Protein AF-A0A172WFF5-F1 (afdb_monomer_lite)

Structure (mmCIF, N/CA/C/O backbone):
data_AF-A0A172WFF5-F1
#
_entry.id   AF-A0A172WFF5-F1
#
loop_
_atom_site.group_PDB
_atom_site.id
_atom_site.type_symbol
_atom_site.label_atom_id
_atom_site.label_alt_id
_atom_site.label_comp_id
_atom_site.label_asym_id
_atom_site.label_entity_id
_atom_site.label_seq_id
_atom_site.pdbx_PDB_ins_code
_atom_site.Cartn_x
_atom_site.Cartn_y
_atom_site.Cartn_z
_atom_site.occupancy
_atom_site.B_iso_or_equiv
_atom_site.auth_seq_id
_atom_site.auth_comp_id
_atom_site.auth_asym_id
_atom_site.auth_atom_id
_atom_site.pdbx_PDB_model_num
ATOM 1 N N . MET A 1 1 ? -9.142 -2.086 -28.280 1.00 65.06 1 MET A N 1
ATOM 2 C CA . MET A 1 1 ? -9.495 -1.910 -26.854 1.00 65.06 1 MET A CA 1
ATOM 3 C C . MET A 1 1 ? -8.497 -2.699 -26.021 1.00 65.06 1 MET A C 1
ATOM 5 O O . MET A 1 1 ? -8.319 -3.879 -26.294 1.00 65.06 1 MET A O 1
ATOM 9 N N . ASN A 1 2 ? -7.779 -2.058 -25.095 1.00 84.56 2 ASN A N 1
ATOM 10 C CA . ASN A 1 2 ? -6.784 -2.748 -24.270 1.00 84.56 2 ASN A CA 1
ATOM 11 C C . ASN A 1 2 ? -7.492 -3.436 -23.095 1.00 84.56 2 ASN A C 1
ATOM 13 O O . ASN A 1 2 ? -7.750 -2.814 -22.066 1.00 84.56 2 ASN A O 1
ATOM 17 N N . TRP A 1 3 ? -7.839 -4.710 -23.273 1.00 85.19 3 TRP A N 1
ATOM 18 C CA . TRP A 1 3 ? -8.568 -5.502 -22.280 1.00 85.19 3 TRP A CA 1
ATOM 19 C C . TRP A 1 3 ? -7.873 -5.556 -20.915 1.00 85.19 3 TRP A C 1
ATOM 21 O O . TRP A 1 3 ? -8.556 -5.555 -19.896 1.00 85.19 3 TRP A O 1
ATOM 31 N N . GLY A 1 4 ? -6.537 -5.503 -20.873 1.00 84.25 4 GLY A N 1
ATOM 32 C CA . GLY A 1 4 ? -5.788 -5.452 -19.615 1.00 84.25 4 GLY A CA 1
ATOM 33 C C . GLY A 1 4 ? -6.081 -4.189 -18.801 1.00 84.25 4 GLY A C 1
ATOM 34 O O . GLY A 1 4 ? -6.279 -4.265 -17.591 1.00 84.25 4 GLY A O 1
ATOM 35 N N . ALA A 1 5 ? -6.198 -3.036 -19.466 1.00 79.75 5 ALA A N 1
ATOM 36 C CA . ALA A 1 5 ? -6.549 -1.779 -18.804 1.00 79.75 5 ALA A CA 1
ATOM 37 C C . ALA A 1 5 ? -7.988 -1.797 -18.263 1.00 79.75 5 ALA A C 1
ATOM 39 O O . ALA A 1 5 ? -8.241 -1.309 -17.164 1.00 79.75 5 ALA A O 1
ATOM 40 N N . VAL A 1 6 ? -8.918 -2.406 -19.006 1.00 85.94 6 VAL A N 1
ATOM 41 C CA . VAL A 1 6 ? -10.324 -2.550 -18.591 1.00 85.94 6 VAL A CA 1
ATOM 42 C C . VAL A 1 6 ? -10.438 -3.445 -17.355 1.00 85.94 6 VAL A C 1
ATOM 44 O O . VAL A 1 6 ? -11.082 -3.067 -16.380 1.00 85.94 6 VAL A O 1
ATOM 47 N N . VAL A 1 7 ? -9.764 -4.598 -17.358 1.00 85.94 7 VAL A N 1
ATOM 48 C CA . VAL A 1 7 ? -9.736 -5.515 -16.207 1.00 85.94 7 VAL A CA 1
ATOM 49 C C . VAL A 1 7 ? -9.097 -4.845 -14.989 1.00 85.94 7 VAL A C 1
ATOM 51 O O . VAL A 1 7 ? -9.643 -4.930 -13.890 1.00 85.94 7 VAL A O 1
ATOM 54 N N . GLY A 1 8 ? -7.985 -4.127 -15.180 1.00 82.50 8 GLY A N 1
ATOM 55 C CA . GLY A 1 8 ? -7.323 -3.383 -14.107 1.00 82.50 8 GLY A CA 1
ATOM 56 C C . GLY A 1 8 ? -8.226 -2.325 -13.466 1.00 82.50 8 GLY A C 1
ATOM 57 O O . GLY A 1 8 ? -8.268 -2.218 -12.242 1.00 82.50 8 GLY A O 1
ATOM 58 N N . LEU A 1 9 ? -9.003 -1.596 -14.272 1.00 84.00 9 LEU A N 1
ATOM 59 C CA . LEU A 1 9 ? -9.978 -0.612 -13.790 1.00 84.00 9 LEU A CA 1
ATOM 60 C C . LEU A 1 9 ? -11.095 -1.254 -12.966 1.00 84.00 9 LEU A C 1
ATOM 62 O O . LEU A 1 9 ? -11.409 -0.768 -11.880 1.00 84.00 9 LEU A O 1
ATOM 66 N N . ILE A 1 10 ? -11.671 -2.354 -13.457 1.00 87.88 10 ILE A N 1
ATOM 67 C CA . ILE A 1 10 ? -12.748 -3.072 -12.762 1.00 87.88 10 ILE A CA 1
ATOM 68 C C . ILE A 1 10 ? -12.250 -3.608 -11.418 1.00 87.88 10 ILE A C 1
ATOM 70 O O . ILE A 1 10 ? -12.910 -3.414 -10.398 1.00 87.88 10 ILE A O 1
ATOM 74 N N . LEU A 1 11 ? -11.072 -4.236 -11.395 1.00 84.81 11 LEU A N 1
ATOM 75 C CA . LEU A 1 11 ? -10.475 -4.741 -10.160 1.00 84.81 11 LEU A CA 1
ATOM 76 C C . LEU A 1 11 ? -10.141 -3.605 -9.191 1.00 84.81 11 LEU A C 1
ATOM 78 O O . LEU A 1 11 ? -10.463 -3.703 -8.010 1.00 84.81 11 LEU A O 1
ATOM 82 N N . GLY A 1 12 ? -9.557 -2.510 -9.681 1.00 83.44 12 GLY A N 1
ATOM 83 C CA . GLY A 1 12 ? -9.258 -1.336 -8.864 1.00 83.44 12 GLY A CA 1
ATOM 84 C C . GLY A 1 12 ? -10.511 -0.746 -8.216 1.00 8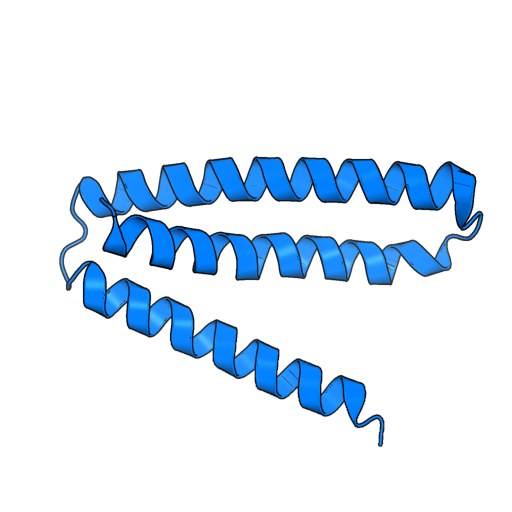3.44 12 GLY A C 1
ATOM 85 O O . GLY A 1 12 ? -10.513 -0.494 -7.013 1.00 83.44 12 GLY A O 1
ATOM 86 N N . LEU A 1 13 ? -11.597 -0.601 -8.981 1.00 85.81 13 LEU A N 1
ATOM 87 C CA . LEU A 1 13 ? -12.894 -0.139 -8.480 1.00 85.81 13 LEU A CA 1
ATOM 88 C C . LEU A 1 13 ? -13.501 -1.108 -7.463 1.00 85.81 13 LEU A C 1
ATOM 90 O O . LEU A 1 13 ? -13.979 -0.674 -6.413 1.00 85.81 13 LEU A O 1
ATOM 94 N N . ALA A 1 14 ? -13.457 -2.412 -7.739 1.00 86.00 14 ALA A N 1
ATOM 95 C CA . ALA A 1 14 ? -13.949 -3.427 -6.816 1.00 86.00 14 ALA A CA 1
ATOM 96 C C . ALA A 1 14 ? -13.192 -3.370 -5.481 1.00 86.00 14 ALA A C 1
ATOM 98 O O . ALA A 1 14 ? -13.811 -3.333 -4.424 1.00 86.00 14 ALA A O 1
ATOM 99 N N . VAL A 1 15 ? -11.861 -3.279 -5.507 1.00 85.38 15 VAL A N 1
ATOM 100 C CA . VAL A 1 15 ? -11.039 -3.188 -4.291 1.00 85.38 15 VAL A CA 1
ATOM 101 C C . VAL A 1 15 ? -11.294 -1.875 -3.543 1.00 85.38 15 VAL A C 1
ATOM 103 O O . VAL A 1 15 ? -11.504 -1.894 -2.327 1.00 85.38 15 VAL A O 1
ATOM 106 N N . ALA A 1 16 ? -11.326 -0.748 -4.261 1.00 82.50 16 ALA A N 1
ATOM 107 C CA . ALA A 1 16 ? -11.534 0.579 -3.684 1.00 82.50 16 ALA A CA 1
ATOM 108 C C . ALA A 1 16 ? -12.914 0.742 -3.034 1.00 82.50 16 ALA A C 1
ATOM 110 O O . ALA A 1 16 ? -13.047 1.502 -2.082 1.00 82.50 16 ALA A O 1
ATOM 111 N N . THR A 1 17 ? -13.934 0.027 -3.511 1.00 85.06 17 THR A N 1
ATOM 112 C CA . THR A 1 17 ? -15.284 0.058 -2.926 1.00 85.06 17 THR A CA 1
ATOM 113 C C . THR A 1 17 ? -15.476 -1.006 -1.848 1.00 85.06 17 THR A C 1
ATOM 115 O O . THR A 1 17 ? -16.041 -0.722 -0.794 1.00 85.06 17 THR A O 1
ATOM 118 N N . TYR A 1 18 ? -14.970 -2.221 -2.058 1.00 87.56 18 TYR A N 1
ATOM 119 C CA . TYR A 1 18 ? -15.239 -3.358 -1.179 1.00 87.56 18 TYR A CA 1
ATOM 120 C C . TYR A 1 18 ? -14.447 -3.316 0.134 1.00 87.56 18 TYR A C 1
ATOM 122 O O . TYR A 1 18 ? -15.005 -3.597 1.199 1.00 87.56 18 TYR A O 1
ATOM 130 N N . LEU A 1 19 ? -13.163 -2.931 0.100 1.00 86.06 19 LEU A N 1
ATOM 131 C CA . LEU A 1 19 ? -12.333 -2.894 1.311 1.00 86.06 19 LEU A CA 1
ATOM 132 C C . LEU A 1 19 ? -12.839 -1.875 2.349 1.00 86.06 19 LEU A C 1
ATOM 134 O O . LEU A 1 19 ? -12.968 -2.259 3.515 1.00 86.06 19 LEU A O 1
ATOM 138 N N . PRO A 1 20 ? -13.206 -0.626 1.989 1.00 85.06 20 PRO A N 1
ATOM 139 C CA . PRO A 1 20 ? -13.806 0.302 2.948 1.00 85.06 20 PRO A CA 1
ATOM 140 C C . PRO A 1 20 ? -15.113 -0.207 3.558 1.00 85.06 20 PRO A C 1
ATOM 142 O O . PRO A 1 20 ? -15.360 0.023 4.741 1.00 85.06 20 PRO A O 1
ATOM 145 N N . VAL A 1 21 ? -15.940 -0.912 2.779 1.00 86.25 21 VAL A N 1
ATOM 146 C CA . VAL A 1 21 ? -17.205 -1.484 3.266 1.00 86.25 21 VAL A CA 1
ATOM 147 C C . VAL A 1 21 ? -16.941 -2.566 4.313 1.00 86.25 21 VAL A C 1
ATOM 149 O O . VAL A 1 21 ? -17.548 -2.534 5.383 1.00 86.25 21 VAL A O 1
ATOM 152 N N . ILE A 1 22 ? -15.998 -3.481 4.058 1.00 85.69 22 ILE A N 1
ATOM 153 C CA . ILE A 1 22 ? -15.590 -4.487 5.053 1.00 85.69 22 ILE A CA 1
ATOM 154 C C . ILE A 1 22 ? -15.025 -3.810 6.296 1.00 85.69 22 ILE A C 1
ATOM 156 O O . ILE A 1 22 ? -15.371 -4.192 7.411 1.00 85.69 22 ILE A O 1
ATOM 160 N N . TYR A 1 23 ? -14.157 -2.816 6.108 1.00 84.94 23 TYR A N 1
ATOM 161 C CA . TYR A 1 23 ? -13.556 -2.096 7.218 1.00 84.94 23 TYR A CA 1
ATOM 162 C C . TYR A 1 23 ? -14.635 -1.505 8.125 1.00 84.94 23 TYR A C 1
ATOM 164 O O . TYR A 1 23 ? -14.672 -1.862 9.299 1.00 84.94 23 TYR A O 1
ATOM 172 N N . ARG A 1 24 ? -15.562 -0.711 7.567 1.00 83.81 24 ARG A N 1
ATOM 173 C CA . ARG A 1 24 ? -16.690 -0.110 8.302 1.00 83.81 24 ARG A CA 1
ATOM 174 C C . ARG A 1 24 ? -17.548 -1.153 9.012 1.00 83.81 24 ARG A C 1
ATOM 176 O O . ARG A 1 24 ? -17.942 -0.941 10.152 1.00 83.81 24 ARG A O 1
ATOM 183 N N . ARG A 1 25 ? -17.797 -2.299 8.373 1.00 84.88 25 ARG A N 1
ATOM 184 C CA . ARG A 1 25 ? -18.550 -3.400 8.987 1.00 84.88 25 ARG A CA 1
ATOM 185 C C . ARG A 1 25 ? -17.850 -3.980 10.223 1.00 84.88 25 ARG A C 1
ATOM 187 O O . ARG A 1 25 ? -18.540 -4.401 11.143 1.00 84.88 25 ARG A O 1
ATOM 194 N N . ASN A 1 26 ? -16.517 -3.998 10.252 1.00 82.69 26 ASN A N 1
ATOM 195 C CA . ASN A 1 26 ? -15.743 -4.545 11.371 1.00 82.69 26 ASN A CA 1
ATOM 196 C C . ASN A 1 26 ? -15.558 -3.555 12.532 1.00 82.69 26 ASN A C 1
ATOM 198 O O . ASN A 1 26 ? -15.424 -3.983 13.676 1.00 82.69 26 ASN A O 1
ATOM 202 N N . ILE A 1 27 ? -15.490 -2.250 12.247 1.00 79.06 27 ILE A N 1
ATOM 203 C CA . ILE A 1 27 ? -15.289 -1.224 13.284 1.00 79.06 27 ILE A CA 1
ATOM 204 C C . ILE A 1 27 ? -16.595 -0.718 13.905 1.00 79.06 27 ILE A C 1
ATOM 206 O O . ILE A 1 27 ? -16.562 -0.247 15.033 1.00 79.06 27 ILE A O 1
ATOM 210 N N . GLY A 1 28 ? -17.735 -0.844 13.219 1.00 74.19 28 GLY A N 1
ATOM 211 C CA . GLY A 1 28 ? -18.985 -0.224 13.666 1.00 74.19 28 GLY A CA 1
ATOM 212 C C . GLY A 1 28 ? -19.058 1.267 13.310 1.00 74.19 28 GLY A C 1
ATOM 213 O O . GLY A 1 28 ? -18.311 1.749 12.458 1.00 74.19 28 GLY A O 1
ATOM 214 N N . LEU A 1 29 ? -20.017 1.987 13.901 1.00 65.25 29 LEU A N 1
ATOM 215 C CA . LEU A 1 29 ? -20.296 3.397 13.581 1.00 65.25 29 LEU A CA 1
ATOM 216 C C . LEU A 1 29 ? -19.538 4.399 14.467 1.00 65.25 29 LEU A C 1
ATOM 218 O O . LEU A 1 29 ? -19.436 5.563 14.084 1.00 65.25 29 LEU A O 1
ATOM 222 N N . GLU A 1 30 ? -18.999 3.972 15.610 1.00 67.06 30 GLU A N 1
ATOM 223 C CA . GLU A 1 30 ? -18.343 4.867 16.568 1.00 67.06 30 GLU A CA 1
ATOM 224 C C . GLU A 1 30 ? -16.827 4.933 16.325 1.00 67.06 30 GLU A C 1
ATOM 226 O O . GLU A 1 30 ? -16.139 3.922 16.164 1.00 67.06 30 GLU A O 1
ATOM 231 N N . MET A 1 31 ? -16.302 6.159 16.227 1.00 66.12 31 MET A N 1
ATOM 232 C CA . MET A 1 31 ? -14.864 6.408 16.115 1.00 66.12 31 MET A CA 1
ATOM 233 C C . MET A 1 31 ? -14.217 6.313 17.496 1.00 66.12 31 MET A C 1
ATOM 235 O O . MET A 1 31 ? -13.972 7.319 18.156 1.00 66.12 31 MET A O 1
ATOM 239 N N . ASP A 1 32 ? -13.916 5.085 17.896 1.00 77.56 32 ASP A N 1
ATOM 240 C CA . ASP A 1 32 ? -13.232 4.806 19.155 1.00 77.56 32 ASP A CA 1
ATOM 241 C C . ASP A 1 32 ? -11.708 4.940 19.023 1.00 77.56 32 ASP A C 1
ATOM 243 O O . ASP A 1 32 ? -11.139 4.870 17.929 1.00 77.56 32 ASP A O 1
ATOM 247 N N . GLU A 1 33 ? -11.000 5.004 20.156 1.00 82.38 33 GLU A N 1
ATOM 248 C CA . GLU A 1 33 ? -9.528 4.954 20.206 1.00 82.38 33 GLU A CA 1
ATOM 249 C C . GLU A 1 33 ? -8.936 3.765 19.423 1.00 82.38 33 GLU A C 1
ATOM 251 O O . GLU A 1 33 ? -7.826 3.835 18.890 1.00 82.38 33 GLU A O 1
ATOM 256 N N . ARG A 1 34 ? -9.687 2.659 19.312 1.00 82.81 34 ARG A N 1
ATOM 257 C CA . ARG A 1 34 ? -9.322 1.489 18.499 1.00 82.81 34 ARG A CA 1
ATOM 258 C C . ARG A 1 34 ? -9.203 1.837 17.013 1.00 82.81 34 ARG A C 1
ATOM 260 O O . ARG A 1 34 ? -8.249 1.397 16.372 1.00 82.81 34 ARG A O 1
ATOM 267 N N . VAL A 1 35 ? -10.121 2.640 16.474 1.00 85.25 35 VAL A N 1
ATOM 268 C CA . VAL A 1 35 ? -10.106 3.086 15.072 1.00 85.25 35 VAL A CA 1
ATOM 269 C C . VAL A 1 35 ? -8.858 3.924 14.801 1.00 85.25 35 VAL A C 1
ATOM 271 O O . VAL A 1 35 ? -8.147 3.651 13.834 1.00 85.25 35 VAL A O 1
ATOM 274 N N . ALA A 1 36 ? -8.535 4.858 15.701 1.00 85.56 36 ALA A N 1
ATOM 275 C CA . ALA A 1 36 ? -7.339 5.693 15.595 1.00 85.56 36 ALA A CA 1
ATOM 276 C C . ALA A 1 36 ? -6.044 4.860 15.600 1.00 85.56 36 ALA A C 1
ATOM 278 O O . ALA A 1 36 ? -5.175 5.062 14.750 1.00 85.56 36 ALA A O 1
ATOM 279 N N . ARG A 1 37 ? -5.935 3.857 16.486 1.00 88.06 37 ARG A N 1
ATOM 280 C CA . ARG A 1 37 ? -4.775 2.944 16.519 1.00 88.06 37 ARG A CA 1
ATOM 281 C C . ARG A 1 37 ? -4.636 2.112 15.241 1.00 88.06 37 ARG A C 1
ATOM 283 O O . ARG A 1 37 ? -3.522 1.919 14.753 1.00 88.06 37 ARG A O 1
ATOM 290 N N . ILE A 1 38 ? -5.749 1.621 14.688 1.00 87.62 38 ILE A N 1
ATOM 291 C CA . ILE A 1 38 ? -5.747 0.880 13.417 1.00 87.62 38 ILE A CA 1
ATOM 292 C C . I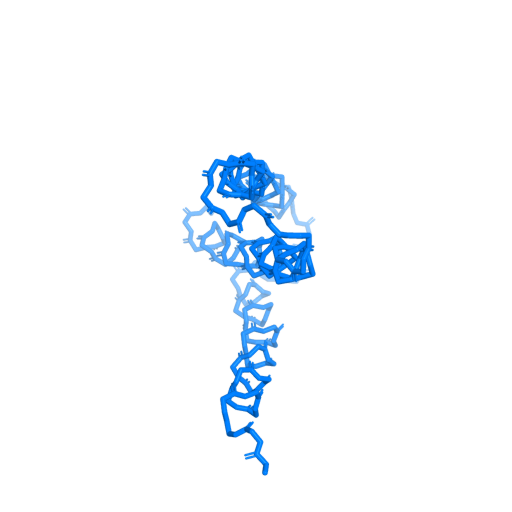LE A 1 38 ? -5.269 1.782 12.275 1.00 87.62 38 ILE A C 1
ATOM 294 O O . ILE A 1 38 ? -4.449 1.358 11.462 1.00 87.62 38 ILE A O 1
ATOM 298 N N . GLU A 1 39 ? -5.762 3.018 12.222 1.00 88.00 39 GLU A N 1
ATOM 299 C CA . GLU A 1 39 ? -5.390 4.004 11.209 1.00 88.00 39 GLU A CA 1
ATOM 300 C C . GLU A 1 39 ? -3.899 4.345 11.273 1.00 88.00 39 GLU A C 1
ATOM 302 O O . GLU A 1 39 ? -3.212 4.316 10.249 1.00 88.00 39 GLU A O 1
ATOM 307 N N . GLU A 1 40 ? -3.369 4.569 12.475 1.00 88.50 40 GLU A N 1
ATOM 308 C CA . GLU A 1 40 ? -1.947 4.824 12.688 1.00 88.50 40 GLU A CA 1
ATOM 309 C C . GLU A 1 40 ? -1.087 3.630 12.249 1.00 88.50 40 GLU A C 1
ATOM 311 O O . GLU A 1 40 ? -0.135 3.794 11.481 1.00 88.50 40 GLU A O 1
ATOM 316 N N . LYS A 1 41 ? -1.433 2.408 12.678 1.00 91.31 41 LYS A N 1
ATOM 317 C CA . LYS A 1 41 ? -0.655 1.207 12.345 1.00 91.31 41 LYS A CA 1
ATOM 318 C C . LYS A 1 41 ? -0.715 0.881 10.854 1.00 91.31 41 LYS A C 1
ATOM 320 O O . LYS A 1 41 ? 0.312 0.558 10.258 1.00 91.31 41 LYS A O 1
ATOM 325 N N . ALA A 1 42 ? -1.889 1.006 10.237 1.00 90.06 42 ALA A N 1
ATOM 326 C CA . ALA A 1 42 ? -2.043 0.838 8.797 1.00 90.06 42 ALA A CA 1
ATOM 327 C C . ALA A 1 42 ? -1.223 1.881 8.026 1.00 90.06 42 ALA A C 1
ATOM 329 O O . ALA A 1 42 ? -0.570 1.534 7.044 1.00 90.06 42 ALA A O 1
ATOM 330 N N . SER A 1 43 ? -1.211 3.138 8.477 1.00 89.31 43 SER A N 1
ATOM 331 C CA . SER A 1 43 ? -0.428 4.213 7.853 1.00 89.31 43 SER A CA 1
ATOM 332 C C . SER A 1 43 ? 1.073 3.956 7.948 1.00 89.31 43 SER A C 1
ATOM 334 O O . SER A 1 43 ? 1.755 4.039 6.931 1.00 89.31 43 SER A O 1
ATOM 336 N N . LYS A 1 44 ? 1.582 3.575 9.129 1.00 92.25 44 LYS A N 1
ATOM 337 C CA . LYS A 1 44 ? 3.010 3.271 9.336 1.00 9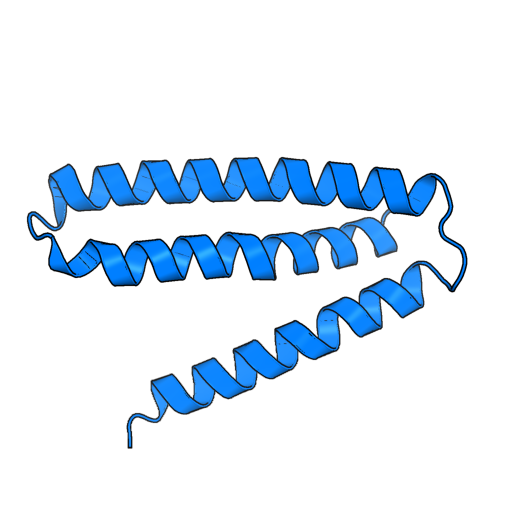2.25 44 LYS A CA 1
ATOM 338 C C . LYS A 1 44 ? 3.496 2.152 8.417 1.00 92.25 44 LYS A C 1
ATOM 340 O O . LYS A 1 44 ? 4.441 2.357 7.665 1.00 92.25 44 LYS A O 1
ATOM 345 N N . VAL A 1 45 ? 2.799 1.014 8.402 1.00 90.44 45 VAL A N 1
ATOM 346 C CA . VAL A 1 45 ? 3.191 -0.130 7.557 1.00 90.44 45 VAL A CA 1
ATOM 347 C C . VAL A 1 45 ? 3.074 0.206 6.067 1.00 90.44 45 VAL A C 1
ATOM 349 O O . VAL A 1 45 ? 3.918 -0.190 5.268 1.00 90.44 45 VAL A O 1
ATOM 352 N N . THR A 1 46 ? 2.058 0.981 5.674 1.00 90.31 46 THR A N 1
ATOM 353 C CA . THR A 1 46 ? 1.933 1.441 4.281 1.00 90.31 46 THR A CA 1
ATOM 354 C C . THR A 1 46 ? 3.089 2.354 3.893 1.00 90.31 46 THR A C 1
ATOM 356 O O . THR A 1 46 ? 3.620 2.224 2.794 1.00 90.31 46 THR A O 1
ATOM 359 N N . LEU A 1 47 ? 3.487 3.269 4.777 1.00 88.94 47 LEU A N 1
ATOM 360 C CA . LEU A 1 47 ? 4.594 4.184 4.529 1.00 88.94 47 LEU A CA 1
ATOM 361 C C . LEU A 1 47 ? 5.913 3.423 4.359 1.00 88.94 47 LEU A C 1
ATOM 363 O O . LEU A 1 47 ? 6.639 3.694 3.407 1.00 88.94 47 LEU A O 1
ATOM 367 N N . GLU A 1 48 ? 6.188 2.441 5.220 1.00 88.31 48 GLU A N 1
ATOM 368 C CA . GLU A 1 48 ? 7.357 1.560 5.097 1.00 88.31 48 GLU A CA 1
ATOM 369 C C . GLU A 1 48 ? 7.354 0.810 3.759 1.00 88.31 48 GLU A C 1
ATOM 371 O O . GLU A 1 48 ? 8.361 0.776 3.049 1.00 88.31 48 GLU A O 1
ATOM 376 N N . LEU A 1 49 ? 6.200 0.267 3.361 1.00 88.88 49 LEU A N 1
ATOM 377 C CA . LEU A 1 49 ? 6.050 -0.423 2.083 1.00 88.88 49 LEU A CA 1
ATOM 378 C C . LEU A 1 49 ? 6.269 0.524 0.895 1.00 88.88 49 LEU A C 1
ATOM 380 O O . LEU A 1 49 ? 6.981 0.178 -0.045 1.00 88.88 49 LEU A 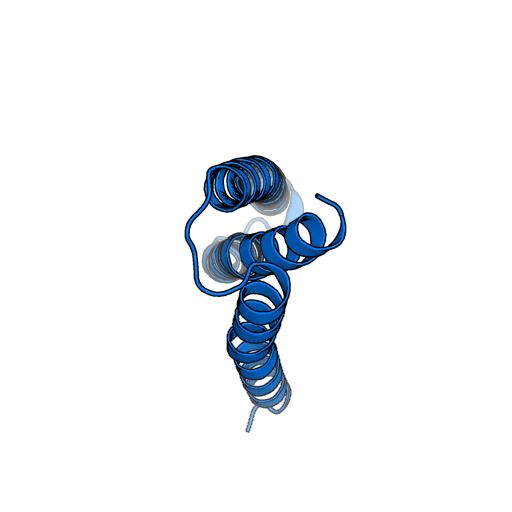O 1
ATOM 384 N N . VAL A 1 50 ? 5.714 1.736 0.943 1.00 89.12 50 VAL A N 1
ATOM 385 C CA . VAL A 1 50 ? 5.924 2.772 -0.077 1.00 89.12 50 VAL A CA 1
ATOM 386 C C . VAL A 1 50 ? 7.394 3.165 -0.163 1.00 89.12 50 VAL A C 1
ATOM 388 O O . VAL A 1 50 ? 7.908 3.298 -1.272 1.00 89.12 50 VAL A O 1
ATOM 391 N N . GLN A 1 51 ? 8.088 3.321 0.965 1.00 86.19 51 GLN A N 1
ATOM 392 C CA . GLN A 1 51 ? 9.517 3.634 0.993 1.00 86.19 51 GLN A CA 1
ATOM 393 C C . GLN A 1 51 ? 10.353 2.511 0.374 1.00 86.19 51 GLN A C 1
ATOM 395 O O . GLN A 1 51 ? 11.216 2.791 -0.457 1.00 86.19 51 GLN A O 1
ATOM 400 N N . LEU A 1 52 ? 10.063 1.251 0.709 1.00 87.31 52 LEU A N 1
ATOM 401 C CA . LEU A 1 52 ? 10.732 0.092 0.114 1.00 87.31 52 LEU A CA 1
ATOM 402 C C . LEU A 1 52 ? 10.503 0.024 -1.395 1.00 87.31 52 LEU A C 1
ATOM 404 O O . LEU A 1 52 ? 11.463 -0.078 -2.158 1.00 87.31 52 LEU A O 1
ATOM 408 N N . VAL A 1 53 ? 9.247 0.135 -1.835 1.00 87.75 53 VAL A N 1
ATOM 409 C CA . VAL A 1 53 ? 8.901 0.139 -3.261 1.00 87.75 53 VAL A CA 1
ATOM 410 C C . VAL A 1 53 ? 9.615 1.289 -3.969 1.00 87.75 53 VAL A C 1
ATOM 412 O O . VAL A 1 53 ? 10.241 1.048 -4.999 1.00 87.75 53 VAL A O 1
ATOM 415 N N . SER A 1 54 ? 9.597 2.491 -3.379 1.00 83.50 54 SER A N 1
ATOM 416 C CA . SER A 1 54 ? 10.268 3.703 -3.873 1.00 83.50 54 SER A CA 1
ATOM 417 C C . SER A 1 54 ? 11.781 3.507 -4.042 1.00 83.50 54 SER A C 1
ATOM 419 O O . SER A 1 54 ? 12.336 3.797 -5.101 1.00 83.50 54 SER A O 1
ATOM 421 N N . GLY A 1 55 ? 12.455 2.960 -3.028 1.00 83.44 55 GLY A N 1
ATOM 422 C CA . GLY A 1 55 ? 13.888 2.670 -3.086 1.00 83.44 55 GLY A CA 1
ATOM 423 C C . GLY A 1 55 ? 14.230 1.626 -4.151 1.00 83.44 55 GLY A C 1
ATOM 424 O O . GLY A 1 55 ? 15.156 1.823 -4.941 1.00 83.44 55 GLY A O 1
ATOM 425 N N . LEU A 1 56 ? 13.441 0.549 -4.230 1.00 85.31 56 LEU A N 1
ATOM 426 C CA . LEU A 1 56 ? 13.644 -0.517 -5.210 1.00 85.31 56 LEU A CA 1
ATOM 427 C C . LEU A 1 56 ? 13.475 -0.030 -6.647 1.00 85.31 56 LEU A C 1
ATOM 429 O O . LEU A 1 56 ? 14.268 -0.408 -7.506 1.00 85.31 56 LEU A O 1
ATOM 433 N N . GLY A 1 57 ? 12.487 0.818 -6.938 1.00 82.50 57 GLY A N 1
ATOM 434 C CA . GLY A 1 57 ? 12.346 1.314 -8.306 1.00 82.50 57 GLY A CA 1
ATOM 435 C C . GLY A 1 57 ? 13.350 2.385 -8.691 1.00 82.50 57 GLY A C 1
ATOM 436 O O . GLY A 1 57 ? 13.731 2.422 -9.859 1.00 82.50 57 GLY A O 1
ATOM 437 N N . ILE A 1 58 ? 13.851 3.191 -7.748 1.00 80.56 58 ILE A N 1
ATOM 438 C CA . ILE A 1 58 ? 15.009 4.058 -8.019 1.00 80.56 58 ILE A CA 1
ATOM 439 C C . ILE A 1 58 ? 16.212 3.190 -8.403 1.00 80.56 58 ILE A C 1
ATOM 441 O O . ILE A 1 58 ? 16.832 3.437 -9.438 1.00 80.56 58 ILE A O 1
ATOM 445 N N . ALA A 1 59 ? 16.499 2.134 -7.634 1.00 80.62 59 ALA A N 1
ATOM 446 C CA . ALA A 1 59 ? 17.581 1.201 -7.946 1.00 80.62 59 ALA A CA 1
ATOM 447 C C . ALA A 1 59 ? 17.368 0.515 -9.309 1.00 80.62 59 ALA A C 1
ATOM 449 O O . ALA A 1 59 ? 18.263 0.506 -10.153 1.00 80.62 59 ALA A O 1
ATOM 450 N N . TYR A 1 60 ? 16.167 0.004 -9.576 1.00 81.38 60 TYR A N 1
ATOM 451 C CA . TYR A 1 60 ? 15.835 -0.620 -10.857 1.00 81.38 60 TYR A CA 1
ATOM 452 C C . TYR A 1 60 ? 15.997 0.350 -12.037 1.00 81.38 60 TYR A C 1
ATOM 454 O O . TYR A 1 60 ? 16.583 0.000 -13.063 1.00 81.38 60 TYR A O 1
ATOM 462 N N . SER A 1 61 ? 15.521 1.588 -11.890 1.00 74.75 61 SER A N 1
ATOM 463 C CA . SER A 1 61 ? 15.665 2.635 -12.902 1.00 74.75 61 SER A CA 1
ATOM 464 C C . SER A 1 61 ? 17.136 2.956 -13.177 1.00 74.75 61 SER A C 1
ATOM 466 O O . SER A 1 61 ? 17.549 2.998 -14.338 1.00 74.75 61 SER A O 1
ATOM 468 N N . ALA A 1 62 ? 17.928 3.149 -12.118 1.00 73.69 62 ALA A N 1
ATOM 469 C CA . ALA A 1 62 ? 19.329 3.550 -12.207 1.00 73.69 62 ALA A CA 1
ATOM 470 C C . ALA A 1 62 ? 20.231 2.453 -12.793 1.00 73.69 62 ALA A C 1
ATOM 472 O O . ALA A 1 62 ? 21.107 2.749 -13.605 1.00 73.69 62 ALA A O 1
ATOM 473 N N . PHE A 1 63 ? 20.017 1.192 -12.407 1.00 77.62 63 PHE A N 1
ATOM 474 C CA . PHE A 1 63 ? 20.938 0.103 -12.742 1.00 77.62 63 PHE A CA 1
ATOM 475 C C . PHE A 1 63 ? 20.460 -0.792 -13.890 1.00 77.62 63 PHE A C 1
ATOM 477 O O . PHE A 1 63 ? 21.293 -1.306 -14.638 1.00 77.62 63 PHE A O 1
ATOM 484 N N . VAL A 1 64 ? 19.145 -0.970 -14.061 1.00 80.50 64 VAL A N 1
ATOM 485 C CA . VAL A 1 64 ? 18.582 -1.942 -15.014 1.00 80.50 64 VAL A CA 1
ATOM 486 C C . VAL A 1 64 ? 17.965 -1.249 -16.222 1.00 80.50 64 VAL A C 1
ATOM 488 O O . VAL A 1 64 ? 18.398 -1.479 -17.348 1.00 80.50 64 VAL A O 1
ATOM 491 N N . ALA A 1 65 ? 16.962 -0.392 -16.007 1.00 74.31 65 ALA A N 1
ATOM 492 C CA . ALA A 1 65 ? 16.157 0.141 -17.106 1.00 74.31 65 ALA A CA 1
ATOM 493 C C . ALA A 1 65 ? 16.897 1.189 -17.952 1.00 74.31 65 ALA A C 1
ATOM 495 O O . ALA A 1 65 ? 16.647 1.269 -19.153 1.00 74.31 65 ALA A O 1
ATOM 496 N N . LYS A 1 66 ? 17.775 2.001 -17.339 1.00 67.94 66 LYS A N 1
ATOM 497 C CA . LYS A 1 66 ? 18.548 3.083 -17.989 1.00 67.94 66 LYS A CA 1
ATOM 498 C C . LYS A 1 66 ? 17.704 4.053 -18.842 1.00 67.94 66 LYS A C 1
ATOM 500 O O . LYS A 1 66 ? 18.235 4.705 -19.736 1.00 67.94 66 LYS A O 1
ATOM 505 N N . ASN A 1 67 ? 16.396 4.151 -18.592 1.00 64.06 67 ASN A N 1
ATOM 506 C CA . ASN A 1 67 ? 15.456 4.920 -19.409 1.00 64.06 67 ASN A CA 1
ATOM 507 C C . ASN A 1 67 ? 14.391 5.588 -18.524 1.00 64.06 67 ASN A C 1
ATOM 509 O O . ASN A 1 67 ? 13.755 4.917 -17.716 1.00 64.06 67 ASN A O 1
ATOM 513 N N . LEU A 1 68 ? 14.164 6.895 -18.708 1.00 60.34 68 LEU A N 1
ATOM 514 C CA . LEU A 1 68 ? 13.266 7.726 -17.879 1.00 60.34 68 LEU A CA 1
ATOM 515 C C . LEU A 1 68 ? 11.766 7.435 -18.077 1.00 60.34 68 LEU A C 1
ATOM 517 O O . LEU A 1 68 ? 10.948 7.814 -17.241 1.00 60.34 68 LEU A O 1
ATOM 521 N N . SER A 1 69 ? 11.389 6.724 -19.146 1.00 62.72 69 SER A N 1
ATOM 522 C CA . SER A 1 69 ? 9.988 6.374 -19.437 1.00 62.72 69 SER A CA 1
ATOM 523 C C . SER A 1 69 ? 9.351 5.439 -18.393 1.00 62.72 69 SER A C 1
ATOM 525 O O . SER A 1 69 ? 8.129 5.298 -18.372 1.00 62.72 69 SER A O 1
ATOM 527 N N . THR A 1 70 ? 10.139 4.804 -17.523 1.00 68.12 70 THR A N 1
ATOM 528 C CA . THR A 1 70 ? 9.652 3.949 -16.425 1.00 68.12 70 THR A CA 1
ATOM 529 C C . THR A 1 70 ? 9.154 4.740 -15.213 1.00 68.12 70 THR A C 1
ATOM 531 O O . THR A 1 70 ? 8.468 4.169 -14.364 1.00 68.12 70 THR A O 1
ATOM 534 N N . ALA A 1 71 ? 9.432 6.047 -15.139 1.00 68.31 71 ALA A N 1
ATOM 535 C CA . ALA A 1 71 ? 9.067 6.883 -13.998 1.00 68.31 71 ALA A CA 1
ATOM 536 C C . ALA A 1 71 ? 7.548 6.947 -13.771 1.00 68.31 71 ALA A C 1
ATOM 538 O O . ALA A 1 71 ? 7.094 6.852 -12.633 1.00 68.31 71 ALA A O 1
ATOM 539 N N . PHE A 1 72 ? 6.748 7.038 -14.840 1.00 68.56 72 PHE A N 1
ATOM 540 C CA . PHE A 1 72 ? 5.287 7.076 -14.718 1.00 68.56 72 PHE A CA 1
ATOM 541 C C . PHE A 1 72 ? 4.715 5.746 -14.210 1.00 68.56 72 PHE A C 1
ATOM 543 O O . PHE A 1 72 ? 3.916 5.729 -13.277 1.00 68.56 72 PHE A O 1
ATOM 550 N N . THR A 1 73 ? 5.173 4.620 -14.766 1.00 74.81 73 THR A N 1
ATOM 551 C CA . THR A 1 73 ? 4.795 3.274 -14.301 1.00 74.81 73 THR A CA 1
ATOM 552 C C . THR A 1 73 ? 5.153 3.075 -12.832 1.00 74.81 73 THR A C 1
ATOM 554 O O . THR A 1 73 ? 4.405 2.456 -12.079 1.00 74.81 73 THR A O 1
ATOM 557 N N . PHE A 1 74 ? 6.281 3.639 -12.410 1.00 79.00 74 PHE A N 1
ATOM 558 C CA . PHE A 1 74 ? 6.736 3.551 -11.038 1.00 79.00 74 PHE A CA 1
ATOM 559 C C . PHE A 1 74 ? 5.920 4.409 -10.067 1.00 79.00 74 PHE A C 1
ATOM 561 O O . PHE A 1 74 ? 5.506 3.919 -9.020 1.00 79.00 74 PHE A O 1
ATOM 568 N N . LEU A 1 75 ? 5.619 5.656 -10.434 1.00 77.88 75 LEU A N 1
ATOM 569 C CA . LEU A 1 75 ? 4.710 6.509 -9.666 1.00 77.88 75 LEU A CA 1
ATOM 570 C C . LEU A 1 75 ? 3.334 5.855 -9.515 1.00 77.88 75 LEU A C 1
ATOM 572 O O . LEU A 1 75 ? 2.752 5.887 -8.434 1.00 77.88 75 LEU A O 1
ATOM 576 N N . LEU A 1 76 ? 2.844 5.206 -10.574 1.00 78.88 76 LEU A N 1
ATOM 577 C CA . LEU A 1 76 ? 1.581 4.479 -10.546 1.00 78.88 76 LEU A CA 1
ATOM 578 C C . LEU A 1 76 ? 1.644 3.259 -9.614 1.00 78.88 76 LEU A C 1
ATOM 580 O O . LEU A 1 76 ? 0.716 3.040 -8.839 1.00 78.88 76 LEU A O 1
ATOM 584 N N . LEU A 1 77 ? 2.754 2.515 -9.619 1.00 83.19 77 LEU A N 1
ATOM 585 C CA . LEU A 1 77 ? 2.996 1.410 -8.687 1.00 83.19 77 LEU A CA 1
ATOM 586 C C . LEU A 1 77 ? 3.012 1.897 -7.230 1.00 83.19 77 LEU A C 1
ATOM 588 O O . LEU A 1 77 ? 2.351 1.304 -6.381 1.00 83.19 77 LEU A O 1
ATOM 592 N N . VAL A 1 78 ? 3.726 2.989 -6.944 1.00 86.12 78 VAL A N 1
ATOM 593 C CA . VAL A 1 78 ? 3.802 3.590 -5.604 1.00 86.12 78 VAL A CA 1
ATOM 594 C C . VAL A 1 78 ? 2.430 4.085 -5.147 1.00 86.12 78 VAL A C 1
ATOM 596 O O . VAL A 1 78 ? 2.021 3.809 -4.020 1.00 86.12 78 VAL A O 1
ATOM 599 N N . PHE A 1 79 ? 1.685 4.757 -6.025 1.00 81.56 79 PHE A N 1
ATOM 600 C CA . PHE A 1 79 ? 0.327 5.214 -5.743 1.00 81.56 79 PHE A CA 1
ATOM 601 C C . PHE A 1 79 ? -0.623 4.047 -5.446 1.00 81.56 79 PHE A C 1
ATOM 603 O O . PHE A 1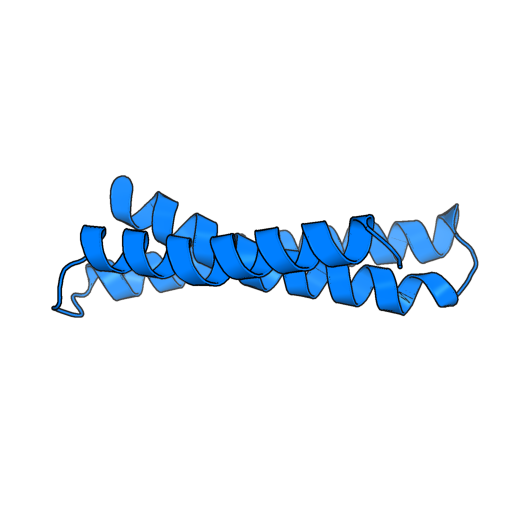 79 ? -1.378 4.090 -4.472 1.00 81.56 79 PHE A O 1
ATOM 610 N N . MET A 1 80 ? -0.563 2.977 -6.243 1.00 82.88 80 MET A N 1
ATOM 611 C CA . MET A 1 80 ? -1.354 1.770 -6.008 1.00 82.88 80 MET A CA 1
ATOM 612 C C . MET A 1 80 ? -0.973 1.092 -4.691 1.00 82.88 80 MET A C 1
ATOM 614 O O . MET A 1 80 ? -1.854 0.738 -3.911 1.00 82.88 80 MET A O 1
ATOM 618 N N . ALA A 1 81 ? 0.322 0.944 -4.417 1.00 86.94 81 ALA A N 1
ATOM 619 C CA . ALA A 1 81 ? 0.834 0.345 -3.191 1.00 86.94 81 ALA A CA 1
ATOM 620 C C . ALA A 1 81 ? 0.412 1.140 -1.945 1.00 86.94 81 ALA A C 1
ATOM 622 O O . ALA A 1 81 ? -0.035 0.555 -0.962 1.00 86.94 81 ALA A O 1
ATOM 623 N N . SER A 1 82 ? 0.476 2.470 -2.020 1.00 85.31 82 SER A N 1
ATOM 624 C CA . SER A 1 82 ? -0.020 3.385 -0.992 1.00 85.31 82 SER A CA 1
ATOM 625 C C . SER A 1 82 ? -1.521 3.201 -0.758 1.00 85.31 82 SER A C 1
ATOM 627 O O . SER A 1 82 ? -1.954 2.908 0.355 1.00 85.31 82 SER A O 1
ATOM 629 N N . THR A 1 83 ? -2.322 3.324 -1.815 1.00 82.56 83 THR A N 1
ATOM 630 C CA . THR A 1 83 ? -3.783 3.396 -1.699 1.00 82.56 83 THR A CA 1
ATOM 631 C C . THR A 1 83 ? -4.383 2.044 -1.317 1.00 82.56 83 THR A C 1
ATOM 633 O O . THR A 1 83 ? -5.155 1.938 -0.362 1.00 82.56 83 THR A O 1
ATOM 636 N N . PHE A 1 84 ? -4.007 0.982 -2.033 1.00 86.12 84 PHE A N 1
ATOM 637 C CA . PHE A 1 84 ? -4.531 -0.358 -1.779 1.00 86.12 84 PHE A CA 1
ATOM 638 C C . PHE A 1 84 ? -3.882 -1.014 -0.566 1.00 86.12 84 PHE A C 1
ATOM 640 O O . PHE A 1 84 ? -4.579 -1.699 0.179 1.00 86.12 84 PHE A O 1
ATOM 647 N N . GLY A 1 85 ? -2.588 -0.776 -0.327 1.00 85.31 85 GLY A N 1
ATOM 648 C CA . GLY A 1 85 ? -1.901 -1.260 0.868 1.00 85.31 85 GLY A CA 1
ATOM 649 C C . GLY A 1 85 ? -2.540 -0.699 2.131 1.00 85.31 85 GLY A C 1
ATOM 650 O O . GLY A 1 85 ? -2.918 -1.469 3.011 1.00 85.31 85 GLY A O 1
ATOM 651 N N . HIS A 1 86 ? -2.783 0.613 2.178 1.00 88.88 86 HIS A N 1
ATOM 652 C CA . HIS A 1 86 ? -3.437 1.236 3.326 1.00 88.88 86 HIS A CA 1
ATOM 653 C C . HIS A 1 86 ? -4.816 0.637 3.608 1.00 88.88 86 HIS A C 1
ATOM 655 O O . HIS A 1 86 ? -5.101 0.230 4.736 1.00 88.88 86 HIS A O 1
ATOM 661 N N . LEU A 1 87 ? -5.655 0.503 2.577 1.00 85.94 87 LEU A N 1
ATOM 662 C CA . LEU A 1 87 ? -6.980 -0.105 2.709 1.00 85.94 87 LEU A CA 1
ATOM 663 C C . LEU A 1 87 ? -6.913 -1.572 3.151 1.00 85.94 87 LEU A C 1
ATOM 665 O O . LEU A 1 87 ? -7.683 -1.988 4.020 1.00 85.94 87 LEU A O 1
ATOM 669 N N . ALA A 1 88 ? -5.986 -2.352 2.593 1.00 87.50 88 ALA A N 1
ATOM 670 C CA . ALA A 1 88 ? -5.796 -3.749 2.961 1.00 87.50 88 ALA A CA 1
ATOM 671 C C . ALA A 1 88 ? -5.352 -3.889 4.424 1.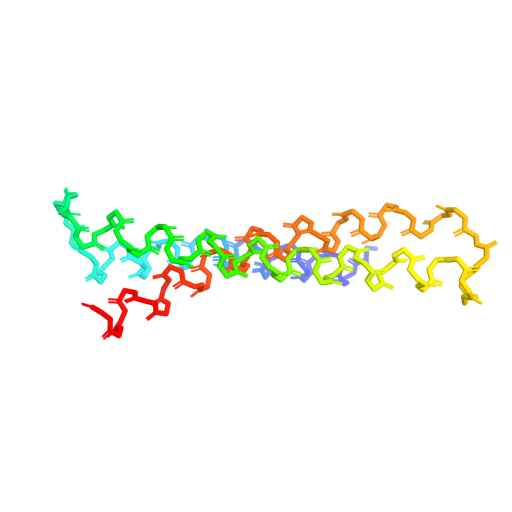00 87.50 88 ALA A C 1
ATOM 673 O O . ALA A 1 88 ? -5.912 -4.707 5.156 1.00 87.50 88 ALA A O 1
ATOM 674 N N . PHE A 1 89 ? -4.417 -3.052 4.883 1.00 89.56 89 PHE A N 1
ATOM 675 C CA . PHE A 1 89 ? -3.977 -3.050 6.276 1.00 89.56 89 PHE A CA 1
ATOM 676 C C . PHE A 1 89 ? -5.078 -2.586 7.232 1.00 89.56 89 PHE A C 1
ATOM 678 O O . PHE A 1 89 ? -5.238 -3.202 8.283 1.00 89.56 89 PHE A O 1
ATOM 685 N N . LYS A 1 90 ? -5.899 -1.588 6.869 1.00 87.50 90 LYS A N 1
ATOM 686 C CA . LYS A 1 90 ? -7.078 -1.206 7.672 1.00 87.50 90 LYS A CA 1
ATOM 687 C C . LYS A 1 90 ? -8.041 -2.382 7.841 1.00 87.50 90 LYS A C 1
ATOM 689 O O . LYS A 1 90 ? -8.485 -2.644 8.956 1.00 87.50 90 LYS A O 1
ATOM 694 N N . VAL A 1 91 ? -8.333 -3.118 6.766 1.00 88.56 91 VAL A N 1
ATOM 695 C CA . VAL A 1 91 ? -9.199 -4.312 6.823 1.00 88.56 91 VAL A CA 1
ATOM 696 C C . VAL A 1 91 ? -8.567 -5.445 7.628 1.00 88.56 91 VAL A C 1
ATOM 698 O O . VAL A 1 91 ? -9.267 -6.133 8.366 1.00 88.56 91 VAL A O 1
ATOM 701 N N . HIS A 1 92 ? -7.259 -5.659 7.497 1.00 89.25 92 HIS A N 1
ATOM 702 C CA . HIS A 1 92 ? -6.555 -6.676 8.268 1.00 89.25 92 HIS A CA 1
ATOM 703 C C . HIS A 1 92 ? -6.595 -6.359 9.766 1.00 89.25 92 HIS A C 1
ATOM 705 O O . HIS A 1 92 ? -7.053 -7.178 10.561 1.00 89.25 92 HIS A O 1
ATOM 711 N N . TYR A 1 93 ? -6.183 -5.151 10.153 1.00 87.50 93 TYR A N 1
ATOM 712 C CA . TYR A 1 93 ? -6.137 -4.760 11.556 1.00 87.50 93 TYR A CA 1
ATOM 713 C C . TYR A 1 93 ? -7.524 -4.620 12.179 1.00 87.50 93 TYR A C 1
ATOM 715 O O . TYR A 1 93 ? -7.654 -4.931 13.353 1.00 87.50 93 TYR A O 1
ATOM 723 N N . SER A 1 94 ? -8.571 -4.273 11.422 1.00 85.31 94 SER A N 1
ATOM 724 C CA . SER A 1 94 ? -9.938 -4.272 11.964 1.00 85.31 94 SER A CA 1
ATOM 725 C C . SER A 1 94 ? -10.492 -5.659 12.291 1.00 85.31 94 SER A C 1
ATOM 727 O O . SER A 1 94 ? -11.488 -5.753 13.004 1.00 85.31 94 SER A O 1
ATOM 729 N N . ARG A 1 95 ? -9.886 -6.730 11.760 1.00 84.62 95 ARG A N 1
ATOM 730 C CA . ARG A 1 95 ? -10.240 -8.118 12.100 1.00 84.62 95 ARG A CA 1
ATOM 731 C C . ARG A 1 95 ? -9.438 -8.667 13.276 1.00 84.62 95 ARG A C 1
ATOM 733 O O . ARG A 1 95 ? -9.920 -9.568 13.949 1.00 84.62 95 ARG A O 1
ATOM 740 N N . VAL A 1 96 ? -8.201 -8.205 13.446 1.00 87.25 96 VAL A N 1
ATOM 741 C CA . VAL A 1 96 ? -7.227 -8.802 14.376 1.00 87.25 96 VAL A CA 1
ATOM 742 C C . VAL A 1 96 ? -7.135 -8.037 15.697 1.00 87.25 96 VAL A C 1
ATOM 744 O O . VAL A 1 96 ? -6.903 -8.650 16.734 1.00 87.25 96 VAL A O 1
ATOM 747 N N . MET A 1 97 ? -7.285 -6.713 15.658 1.00 79.69 97 MET A N 1
ATOM 748 C CA . MET A 1 97 ? -7.383 -5.835 16.833 1.00 79.69 97 MET A CA 1
ATOM 749 C C . MET A 1 97 ? -8.835 -5.524 17.107 1.00 79.69 97 MET A C 1
ATOM 751 O O . MET A 1 97 ? -9.176 -5.119 18.235 1.00 79.69 97 MET A O 1
#

Foldseek 3Di:
DPVVVVVVVVVVVCLLPVLVVLLCVLPDDDPDPLLVVLLVVLQVVLVVVLVVLVVVVVVCCVPPVVDPVCVVVSVVVSVCSNNSSSSVSSNVSSVVD

Secondary structure (DSSP, 8-state):
--HHHHHHHHHHHHHHHHHHHHHHHHH-SS--HHHHHHHHHHHHHHHHHHHHHHHHHHHHIIIII--TTHHHHHHHHHHHHHHHHHHHHHHHHHHH-

Sequence (97 aa):
MNWGAVVGLILGLAVATYLPVIYRRNIGLEMDERVARIEEKASKVTLELVQLVSGLGIAYSAFVAKNLSTAFTFLLLVFMASTFGHLAFKVHYSRVM

Radius of gyration: 16.36 Å; chains: 1; bounding box: 41×16×47 Å

Organism: NCBI:txid1712654

InterPro domains:
  IPR019235 Protein of unknown function DUF2178, transmembrane [PF09946] (4-97)

pLDDT: mean 82.4, std 7.14, range [60.34, 92.25]